Protein AF-A0A7Y3L7A8-F1 (afdb_monomer_lite)

pLDDT: mean 84.78, std 11.16, range [42.91, 94.44]

Secondary structure (DSSP, 8-state):
-----S-TTSBPTT-TT-B--SGGGS-S--SS-HHHHHHHHHHHHHHTSPPP----

Sequence (56 aa):
MGGPGPLPDARVFGQEGLWIVDGSIVPGNLGANPSLTITALAEHAMSLIPAKETKR

Radius of gyration: 13.31 Å; chains: 1; bounding box: 23×39×38 Å

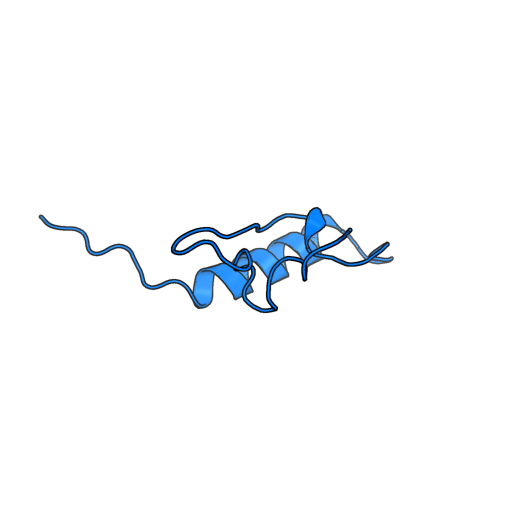Foldseek 3Di:
DDDDQQDQLQHGPPDPPDGDQALVRDDDDPVPDRVVVSVVSNVSSVVPDDDDDDPD

Structure (mmCIF, N/CA/C/O backbone):
data_AF-A0A7Y3L7A8-F1
#
_entry.id   AF-A0A7Y3L7A8-F1
#
loop_
_atom_site.group_PDB
_atom_site.id
_atom_site.type_symbol
_atom_site.label_atom_id
_atom_site.label_alt_id
_atom_site.label_comp_id
_atom_site.label_asym_id
_atom_site.label_entity_id
_atom_site.label_seq_id
_atom_site.pdbx_PDB_ins_code
_atom_site.Cartn_x
_atom_site.Cartn_y
_atom_site.Cartn_z
_atom_site.occupancy
_atom_site.B_iso_or_equiv
_atom_site.auth_seq_id
_atom_site.auth_comp_id
_atom_site.auth_asym_id
_atom_site.auth_atom_id
_atom_site.pdbx_PDB_model_num
ATOM 1 N N . MET A 1 1 ? -4.811 -22.978 -1.929 1.00 42.91 1 MET A N 1
ATOM 2 C CA . MET A 1 1 ? -5.263 -22.306 -0.692 1.00 42.91 1 MET A CA 1
ATOM 3 C C . MET A 1 1 ? -4.706 -20.887 -0.712 1.00 42.91 1 MET A C 1
ATOM 5 O O . MET A 1 1 ? -3.595 -20.684 -0.253 1.00 42.91 1 MET A O 1
ATOM 9 N N . GLY A 1 2 ? -5.397 -19.937 -1.341 1.00 50.06 2 GLY A N 1
ATOM 10 C CA . GLY A 1 2 ? -4.953 -18.543 -1.424 1.00 50.06 2 GLY A CA 1
ATOM 11 C C . GLY A 1 2 ? -6.183 -17.655 -1.368 1.00 50.06 2 GLY A C 1
ATOM 12 O O . GLY A 1 2 ? -6.987 -17.685 -2.295 1.00 50.06 2 GLY A O 1
ATOM 13 N N . GLY A 1 3 ? -6.378 -16.968 -0.243 1.00 59.06 3 GLY A N 1
ATOM 14 C CA . GLY A 1 3 ? -7.406 -15.935 -0.146 1.00 59.06 3 GLY A CA 1
ATOM 15 C C . GLY A 1 3 ? -7.104 -14.796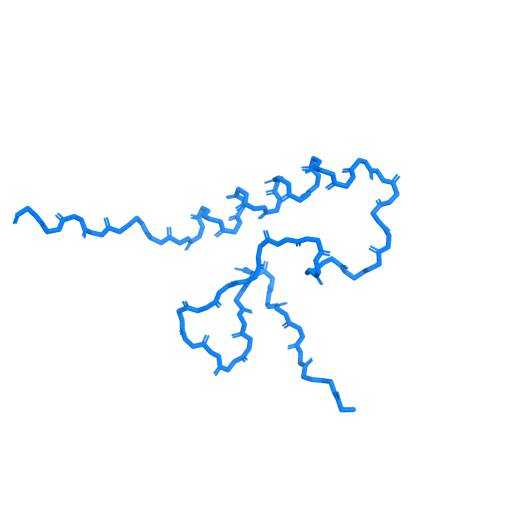 -1.124 1.00 59.06 3 GLY A C 1
ATOM 16 O O . GLY A 1 3 ? -5.965 -14.695 -1.594 1.00 59.06 3 GLY A O 1
ATOM 17 N N . PRO A 1 4 ? -8.095 -13.949 -1.452 1.00 68.75 4 PRO A N 1
ATOM 18 C CA . PRO A 1 4 ? -7.820 -12.752 -2.231 1.00 68.75 4 PRO A CA 1
ATOM 19 C C . PRO A 1 4 ? -6.758 -11.950 -1.470 1.00 68.75 4 PRO A C 1
ATOM 21 O O . PRO A 1 4 ? -6.861 -11.782 -0.253 1.00 68.75 4 PRO A O 1
ATOM 24 N N . GLY A 1 5 ? -5.693 -11.555 -2.168 1.00 67.25 5 GLY A N 1
ATOM 25 C CA . GLY A 1 5 ? -4.650 -10.702 -1.609 1.00 67.25 5 GLY A CA 1
ATOM 26 C C . GLY A 1 5 ? -5.213 -9.359 -1.124 1.00 67.25 5 GLY A C 1
ATOM 27 O O . GLY A 1 5 ? -6.431 -9.157 -1.100 1.00 67.25 5 GLY A O 1
ATOM 28 N N . PRO A 1 6 ? -4.343 -8.423 -0.726 1.00 73.81 6 PRO A N 1
ATOM 29 C CA . PRO A 1 6 ? -4.789 -7.092 -0.346 1.00 73.81 6 PRO A CA 1
ATOM 30 C C . PRO A 1 6 ? -5.678 -6.476 -1.436 1.00 73.81 6 PRO A C 1
ATOM 32 O O . PRO A 1 6 ? -5.444 -6.643 -2.635 1.00 73.81 6 PRO A O 1
ATOM 35 N N . LEU A 1 7 ? -6.745 -5.814 -0.995 1.00 77.88 7 LEU A N 1
ATOM 36 C CA . LEU A 1 7 ? -7.706 -5.132 -1.851 1.00 77.88 7 LEU A CA 1
ATOM 37 C C . LEU A 1 7 ? -7.032 -3.950 -2.578 1.00 77.88 7 LEU A C 1
ATOM 39 O O . LEU A 1 7 ? -5.951 -3.522 -2.170 1.00 77.88 7 LEU A O 1
ATOM 43 N N . PRO A 1 8 ? -7.647 -3.388 -3.639 1.00 72.75 8 PRO A N 1
ATOM 44 C CA . PRO A 1 8 ? -7.073 -2.265 -4.391 1.00 72.75 8 PRO A CA 1
ATOM 45 C C . PRO A 1 8 ? -6.699 -1.036 -3.542 1.00 72.75 8 PRO A C 1
ATOM 47 O O . PRO A 1 8 ? -5.852 -0.250 -3.951 1.00 72.75 8 PRO A O 1
ATOM 50 N N . ASP A 1 9 ? -7.298 -0.883 -2.359 1.00 85.56 9 ASP A N 1
ATOM 51 C CA . ASP A 1 9 ? -7.005 0.153 -1.362 1.00 85.56 9 ASP A CA 1
ATOM 52 C C . ASP A 1 9 ? -6.005 -0.306 -0.280 1.00 85.56 9 ASP A C 1
ATOM 54 O O . ASP A 1 9 ? -5.952 0.264 0.810 1.00 85.56 9 ASP A O 1
ATOM 58 N N . ALA A 1 10 ? -5.229 -1.354 -0.565 1.00 91.94 10 ALA A N 1
ATOM 59 C CA . ALA A 1 10 ? -4.255 -1.991 0.318 1.00 91.94 10 ALA A CA 1
ATOM 60 C C . ALA A 1 10 ? -4.827 -2.679 1.576 1.00 91.94 10 ALA A C 1
ATOM 62 O O . ALA A 1 10 ? -4.050 -3.136 2.419 1.00 91.94 10 ALA A O 1
ATOM 63 N N . ARG A 1 11 ? -6.156 -2.802 1.730 1.00 92.62 11 ARG A N 1
ATOM 64 C CA . ARG A 1 11 ? -6.766 -3.480 2.890 1.00 92.62 11 ARG A CA 1
ATOM 65 C C . ARG A 1 11 ? -6.567 -4.985 2.857 1.00 92.62 11 ARG A C 1
ATOM 67 O O . ARG A 1 11 ? -6.745 -5.626 1.824 1.00 92.62 11 ARG A O 1
ATOM 74 N N . VAL A 1 12 ? -6.307 -5.574 4.019 1.00 92.44 12 VAL A N 1
ATOM 75 C CA . VAL A 1 12 ? -6.264 -7.032 4.165 1.00 92.44 12 VAL A CA 1
ATOM 76 C C . VAL A 1 12 ? -7.683 -7.597 4.198 1.00 92.44 12 VAL A C 1
ATOM 78 O O . VAL A 1 12 ? -8.519 -7.195 5.006 1.00 92.44 12 VAL A O 1
ATOM 81 N N . PHE A 1 13 ? -7.960 -8.568 3.326 1.00 90.19 13 PHE A N 1
ATOM 82 C CA . PHE A 1 13 ? -9.254 -9.240 3.300 1.00 90.19 13 PHE A CA 1
ATOM 83 C C . PHE A 1 13 ? -9.558 -9.921 4.645 1.00 90.19 13 PHE A C 1
ATOM 85 O O . PHE A 1 13 ? -8.756 -10.699 5.161 1.00 90.19 13 PHE A O 1
ATOM 92 N N . GLY A 1 14 ? -10.738 -9.640 5.206 1.00 92.38 14 GLY A N 1
ATOM 93 C CA . GLY A 1 14 ? -11.192 -10.229 6.469 1.00 92.38 14 GLY A CA 1
ATOM 94 C C . GLY A 1 14 ? -10.527 -9.668 7.732 1.00 92.38 14 GLY A C 1
ATOM 95 O O . GLY A 1 14 ? -10.743 -10.227 8.803 1.00 92.38 14 GLY A O 1
ATOM 96 N N . GLN A 1 15 ? -9.738 -8.591 7.632 1.00 92.44 15 GLN A N 1
ATOM 97 C CA . GLN A 1 15 ? -9.139 -7.904 8.781 1.00 92.44 15 GLN A CA 1
ATOM 98 C C . GLN A 1 15 ? -9.533 -6.426 8.781 1.00 92.44 15 GLN A C 1
ATOM 100 O O . GLN A 1 15 ? -9.227 -5.680 7.851 1.00 92.44 15 GLN A O 1
ATOM 105 N N . GLU A 1 16 ? -10.217 -5.992 9.836 1.00 91.12 16 GLU A N 1
ATOM 106 C CA . GLU A 1 16 ? -10.571 -4.587 10.011 1.00 91.12 16 GLU A CA 1
ATOM 107 C C . GLU A 1 16 ? -9.368 -3.800 10.542 1.00 91.12 16 GLU A C 1
ATOM 109 O O . GLU A 1 16 ? -8.681 -4.236 11.463 1.00 91.12 16 GLU A O 1
ATOM 114 N N . GLY A 1 17 ? -9.104 -2.629 9.960 1.00 90.56 17 GLY A N 1
ATOM 115 C CA . GLY A 1 17 ? -8.028 -1.757 10.428 1.00 90.56 17 GLY A CA 1
ATOM 116 C C . GLY A 1 17 ? -6.610 -2.228 10.074 1.00 90.56 17 GLY A C 1
ATOM 117 O O . GLY A 1 17 ? -5.657 -1.746 10.687 1.00 90.56 17 GLY A O 1
ATOM 118 N N . LEU A 1 18 ? -6.451 -3.141 9.107 1.00 92.38 18 LEU A N 1
ATOM 119 C CA . LEU A 1 18 ? -5.148 -3.643 8.662 1.00 92.38 18 LEU A CA 1
ATOM 120 C C . LEU A 1 18 ? -4.924 -3.420 7.160 1.00 92.38 18 LEU A C 1
ATOM 122 O O . LEU A 1 18 ? -5.757 -3.786 6.329 1.00 92.38 18 LEU A O 1
ATOM 126 N N . TRP A 1 19 ? -3.751 -2.881 6.825 1.00 93.31 19 TRP A N 1
ATOM 127 C CA . TRP A 1 19 ? -3.304 -2.613 5.458 1.00 93.31 19 TRP A CA 1
ATOM 128 C C . TRP A 1 19 ? -1.889 -3.148 5.230 1.00 93.31 19 TRP A C 1
ATOM 130 O O . TRP A 1 19 ? -1.084 -3.180 6.161 1.00 93.31 19 TRP A O 1
ATOM 140 N N . ILE A 1 20 ? -1.575 -3.522 3.990 1.00 93.69 20 ILE A N 1
ATOM 141 C CA . ILE A 1 20 ? -0.218 -3.881 3.548 1.00 93.69 20 ILE A CA 1
ATOM 142 C C . ILE A 1 20 ? 0.187 -2.900 2.456 1.00 93.69 20 ILE A C 1
ATOM 144 O O . ILE A 1 20 ? -0.476 -2.825 1.431 1.00 93.69 20 ILE A O 1
ATOM 148 N N . VAL A 1 21 ? 1.258 -2.137 2.666 1.00 93.50 21 VAL A N 1
ATOM 149 C CA . VAL A 1 21 ? 1.643 -1.035 1.770 1.00 93.50 21 VAL A CA 1
ATOM 150 C C . VAL A 1 21 ? 3.117 -1.143 1.390 1.00 93.50 21 VAL A C 1
ATOM 152 O O . VAL A 1 21 ? 3.939 -0.282 1.691 1.00 93.50 21 VAL A O 1
ATOM 155 N N . ASP A 1 22 ? 3.460 -2.266 0.770 1.00 90.94 22 ASP A N 1
ATOM 156 C CA . ASP A 1 22 ? 4.808 -2.595 0.317 1.00 90.94 22 ASP A CA 1
ATOM 157 C C . ASP A 1 22 ? 4.770 -3.311 -1.047 1.00 90.94 22 ASP A C 1
ATOM 159 O O . ASP A 1 22 ? 3.725 -3.408 -1.690 1.00 90.94 22 ASP A O 1
ATOM 163 N N . GLY A 1 23 ? 5.914 -3.820 -1.510 1.00 89.25 23 GLY A N 1
ATOM 164 C CA . GLY A 1 23 ? 6.010 -4.509 -2.800 1.00 89.25 23 GLY A CA 1
ATOM 165 C C . GLY A 1 23 ? 5.208 -5.814 -2.911 1.00 89.25 23 GLY A C 1
ATOM 166 O O . GLY A 1 23 ? 4.995 -6.278 -4.027 1.00 89.25 23 GLY A O 1
ATOM 167 N N . SER A 1 24 ? 4.739 -6.405 -1.807 1.00 89.12 24 SER A N 1
ATOM 168 C CA . SER A 1 24 ? 3.986 -7.669 -1.829 1.00 89.12 24 SER A CA 1
ATOM 169 C C . SER A 1 24 ? 2.588 -7.538 -2.440 1.00 89.12 24 SER A C 1
ATOM 171 O O . SER A 1 24 ? 2.016 -8.538 -2.874 1.00 89.12 24 SER A O 1
ATOM 173 N N . ILE A 1 25 ? 2.046 -6.317 -2.511 1.00 88.94 25 ILE A N 1
ATOM 174 C CA . ILE A 1 25 ? 0.715 -6.054 -3.080 1.00 88.94 25 ILE A CA 1
ATOM 175 C C . ILE A 1 25 ? 0.713 -6.049 -4.607 1.00 88.94 25 ILE A C 1
ATOM 177 O O . ILE A 1 25 ? -0.345 -6.101 -5.230 1.00 88.94 25 ILE A O 1
ATOM 181 N N . VAL A 1 26 ? 1.892 -5.955 -5.219 1.00 86.38 26 VAL A N 1
ATOM 182 C CA . VAL A 1 26 ? 2.035 -5.906 -6.667 1.00 86.38 26 VAL A CA 1
ATOM 183 C C . VAL A 1 26 ? 2.167 -7.334 -7.204 1.00 86.38 26 VAL A C 1
ATOM 185 O O . VAL A 1 26 ? 3.145 -8.019 -6.894 1.00 86.38 26 VAL A O 1
ATOM 188 N N . PRO A 1 27 ? 1.232 -7.804 -8.050 1.00 81.12 27 PRO A N 1
ATOM 189 C CA . PRO A 1 27 ? 1.340 -9.123 -8.651 1.00 81.12 27 PRO A CA 1
ATOM 190 C C . PRO A 1 27 ? 2.389 -9.113 -9.773 1.00 81.12 27 PRO A C 1
ATOM 192 O O . PRO A 1 27 ? 2.099 -8.787 -10.922 1.00 81.12 27 PRO A O 1
ATOM 195 N N . GLY A 1 28 ? 3.615 -9.512 -9.435 1.00 84.06 28 GLY A N 1
ATOM 196 C CA . GLY A 1 28 ? 4.703 -9.730 -10.391 1.00 84.06 28 GLY A CA 1
ATOM 197 C C . GLY A 1 28 ? 5.710 -8.583 -10.489 1.00 84.06 28 GLY A C 1
ATOM 198 O O . GLY A 1 28 ? 5.698 -7.629 -9.714 1.00 84.06 28 GLY A O 1
ATOM 199 N N . ASN A 1 29 ? 6.635 -8.709 -11.442 1.00 80.44 29 ASN A N 1
ATOM 200 C CA . ASN A 1 29 ? 7.714 -7.741 -11.612 1.00 80.44 29 ASN A CA 1
ATOM 201 C C . ASN A 1 29 ? 7.212 -6.440 -12.246 1.00 80.44 29 ASN A C 1
ATOM 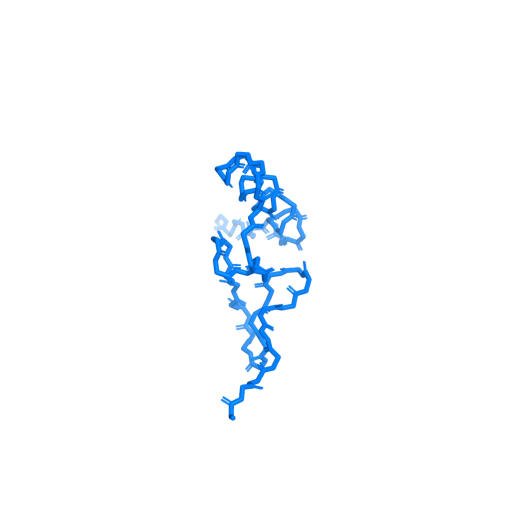203 O O . ASN A 1 29 ? 6.597 -6.450 -13.308 1.00 80.44 29 ASN A O 1
ATOM 207 N N . LEU A 1 30 ? 7.580 -5.317 -11.632 1.00 77.81 30 LEU A N 1
ATOM 208 C CA . LEU A 1 30 ? 7.161 -3.977 -12.047 1.00 77.81 30 LEU A CA 1
ATOM 209 C C . LEU A 1 30 ? 7.819 -3.469 -13.334 1.00 77.81 30 LEU A C 1
ATOM 211 O O . LEU A 1 30 ? 7.285 -2.556 -13.956 1.00 77.81 30 LEU A O 1
ATOM 215 N N . GLY A 1 31 ? 8.963 -4.034 -13.738 1.00 76.62 31 GLY A N 1
ATOM 216 C CA . GLY A 1 31 ? 9.741 -3.624 -14.918 1.00 76.62 31 GLY A CA 1
ATOM 217 C C . GLY A 1 31 ? 10.387 -2.233 -14.798 1.00 76.62 31 GLY A C 1
ATOM 218 O O . GLY A 1 31 ? 11.587 -2.092 -15.016 1.00 76.62 31 GLY A O 1
ATOM 219 N N . ALA A 1 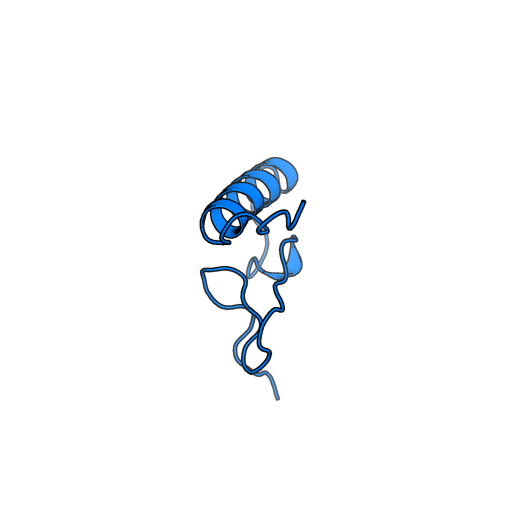32 ? 9.608 -1.219 -14.420 1.00 73.50 32 ALA A N 1
ATOM 220 C CA . ALA A 1 32 ? 10.034 0.118 -14.022 1.00 73.50 32 ALA A CA 1
ATOM 221 C C . ALA A 1 32 ? 10.589 0.140 -12.583 1.00 73.50 32 ALA A C 1
ATOM 223 O O . ALA A 1 32 ? 10.564 -0.873 -11.885 1.00 73.50 32 ALA A O 1
ATOM 224 N N . ASN A 1 33 ? 11.085 1.303 -12.133 1.00 86.38 33 ASN A N 1
ATOM 225 C CA . ASN A 1 33 ? 11.675 1.480 -10.801 1.00 86.38 33 ASN A CA 1
ATOM 226 C C . ASN A 1 33 ? 10.704 1.011 -9.690 1.00 86.38 33 ASN A C 1
ATOM 228 O O . ASN A 1 33 ? 9.696 1.692 -9.445 1.00 86.38 33 ASN A O 1
ATOM 232 N N . PRO A 1 34 ? 11.008 -0.104 -8.991 1.00 87.19 34 PRO A N 1
ATOM 233 C CA . PRO A 1 34 ? 10.126 -0.646 -7.965 1.00 87.19 34 PRO A CA 1
ATOM 234 C C . PRO A 1 34 ? 9.861 0.357 -6.847 1.00 87.19 34 PRO A C 1
ATOM 236 O O . PRO A 1 34 ? 8.724 0.499 -6.410 1.00 87.19 34 PRO A O 1
ATOM 239 N N . SER A 1 35 ? 10.885 1.112 -6.443 1.00 92.31 35 SER A N 1
ATOM 240 C CA . SER A 1 35 ? 10.786 2.066 -5.341 1.00 92.31 35 SER A CA 1
ATOM 241 C C . SER A 1 35 ? 9.763 3.158 -5.630 1.00 92.31 35 SER A C 1
ATOM 243 O O . SER A 1 35 ? 8.887 3.392 -4.809 1.00 92.31 35 SER A O 1
ATOM 245 N N . LEU A 1 36 ? 9.818 3.783 -6.812 1.00 92.50 36 LEU A N 1
ATOM 246 C CA . LEU A 1 36 ? 8.900 4.875 -7.154 1.00 92.50 36 LEU A CA 1
ATOM 247 C C . LEU A 1 36 ? 7.454 4.386 -7.277 1.00 92.50 36 LEU A C 1
ATOM 249 O O . LEU A 1 36 ? 6.528 5.079 -6.865 1.00 92.50 36 LEU A O 1
ATOM 253 N N . THR A 1 37 ? 7.266 3.178 -7.809 1.00 90.12 37 THR A N 1
ATOM 254 C CA . THR A 1 37 ? 5.930 2.586 -7.921 1.00 90.12 37 THR A CA 1
ATOM 255 C C . THR A 1 37 ? 5.357 2.269 -6.543 1.00 90.12 37 THR A C 1
ATOM 257 O O . THR A 1 37 ? 4.208 2.604 -6.272 1.00 90.12 37 THR A O 1
ATOM 260 N N . ILE A 1 38 ? 6.161 1.684 -5.648 1.00 92.00 38 ILE A N 1
ATOM 261 C CA . ILE A 1 38 ? 5.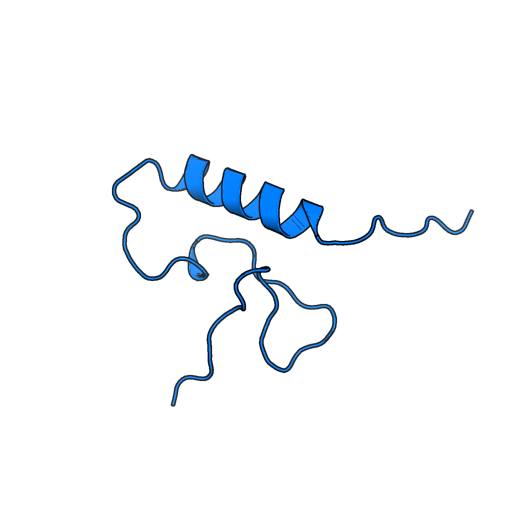751 1.411 -4.265 1.00 92.00 38 ILE A CA 1
ATOM 262 C C . ILE A 1 38 ? 5.443 2.723 -3.537 1.00 92.00 38 ILE A C 1
ATOM 264 O O . ILE A 1 38 ? 4.430 2.796 -2.852 1.00 92.00 38 ILE A O 1
ATOM 268 N N . THR A 1 39 ? 6.249 3.774 -3.722 1.00 94.19 39 THR A N 1
ATOM 269 C CA . THR A 1 39 ? 5.975 5.101 -3.149 1.00 94.19 39 THR A CA 1
ATOM 270 C C .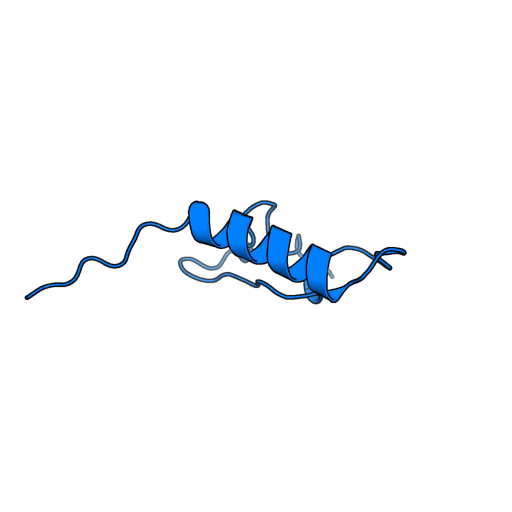 THR A 1 39 ? 4.638 5.658 -3.631 1.00 94.19 39 THR A C 1
ATOM 272 O O . THR A 1 39 ? 3.814 6.026 -2.801 1.00 94.19 39 THR A O 1
ATOM 275 N N . ALA A 1 40 ? 4.378 5.659 -4.940 1.00 92.56 40 ALA A N 1
ATOM 276 C CA . ALA A 1 40 ? 3.121 6.171 -5.487 1.00 92.56 40 ALA A CA 1
ATOM 277 C C . ALA A 1 40 ? 1.900 5.373 -4.993 1.00 92.56 40 ALA A C 1
ATOM 279 O O . ALA A 1 40 ? 0.874 5.954 -4.639 1.00 92.56 40 ALA A O 1
ATOM 280 N N . LEU A 1 41 ? 2.015 4.041 -4.921 1.00 91.88 41 LEU A N 1
ATOM 281 C CA . LEU A 1 41 ? 0.972 3.180 -4.357 1.00 91.88 41 LEU A CA 1
ATOM 282 C C . LEU A 1 41 ? 0.757 3.457 -2.867 1.00 91.88 41 LEU A C 1
ATOM 284 O O . LEU A 1 41 ? -0.385 3.488 -2.410 1.00 91.88 41 LEU A O 1
ATOM 288 N N . ALA A 1 42 ? 1.834 3.698 -2.118 1.00 92.94 42 ALA A N 1
ATOM 289 C CA . ALA A 1 42 ? 1.753 4.002 -0.700 1.00 92.94 42 ALA A CA 1
ATOM 290 C C . ALA A 1 42 ? 1.074 5.342 -0.425 1.00 92.94 42 ALA A C 1
ATOM 292 O O . ALA A 1 42 ? 0.179 5.414 0.416 1.00 92.94 42 ALA A O 1
ATOM 293 N N . GLU A 1 43 ? 1.445 6.384 -1.165 1.00 94.44 43 GLU A N 1
ATOM 294 C CA . GLU A 1 43 ? 0.796 7.695 -1.091 1.00 94.44 43 GLU A CA 1
ATOM 295 C C . GLU A 1 43 ? -0.689 7.595 -1.448 1.00 94.44 43 GLU A C 1
ATOM 297 O O . GLU A 1 43 ? -1.537 8.134 -0.732 1.00 94.44 43 GLU A O 1
ATOM 302 N N . HIS A 1 44 ? -1.019 6.843 -2.502 1.00 92.31 44 HIS A N 1
ATOM 303 C CA . HIS A 1 44 ? -2.405 6.616 -2.891 1.00 92.31 44 HIS A CA 1
ATOM 304 C C . HIS A 1 44 ? -3.199 5.908 -1.787 1.00 92.31 44 HIS A C 1
ATOM 306 O O . HIS A 1 44 ? -4.241 6.417 -1.377 1.00 92.31 44 HIS A O 1
ATOM 312 N N . ALA A 1 45 ? -2.701 4.790 -1.250 1.00 92.69 45 ALA A N 1
ATOM 313 C CA . ALA A 1 45 ? -3.381 4.042 -0.194 1.00 92.69 45 ALA A CA 1
ATOM 314 C C . ALA A 1 45 ? -3.584 4.886 1.077 1.00 92.69 45 ALA A C 1
ATOM 316 O O . ALA A 1 45 ? -4.676 4.908 1.641 1.00 92.69 45 ALA A O 1
ATOM 317 N N . MET A 1 46 ? -2.562 5.637 1.499 1.00 92.31 46 MET A N 1
ATOM 318 C CA . MET A 1 46 ? -2.646 6.501 2.682 1.00 92.31 46 MET A CA 1
ATOM 319 C C . MET A 1 46 ? -3.624 7.664 2.494 1.00 92.31 46 MET A C 1
ATOM 321 O O . MET A 1 46 ? -4.268 8.066 3.459 1.00 92.31 46 MET A O 1
ATOM 325 N N . SER A 1 47 ? -3.800 8.168 1.267 1.00 92.81 47 SER A N 1
ATOM 326 C CA . SER A 1 47 ? -4.784 9.226 0.977 1.00 92.81 47 SER A CA 1
ATOM 327 C C . SER A 1 47 ? -6.237 8.797 1.224 1.00 92.81 47 SER A C 1
ATOM 329 O O . SER A 1 47 ? -7.108 9.645 1.413 1.00 92.81 47 SER A O 1
ATOM 331 N N . LEU A 1 48 ? -6.496 7.485 1.259 1.00 91.06 48 LEU A N 1
ATOM 332 C CA . LEU A 1 48 ? -7.809 6.897 1.534 1.00 91.06 48 LEU A CA 1
ATOM 333 C C . LEU A 1 48 ? -8.052 6.653 3.033 1.00 91.06 48 LEU A C 1
ATOM 335 O O . LEU A 1 48 ? -9.176 6.330 3.424 1.00 91.06 48 LEU A O 1
ATOM 339 N N . ILE A 1 49 ? -7.023 6.783 3.878 1.00 89.62 49 ILE A N 1
ATOM 340 C CA . ILE A 1 49 ? -7.125 6.577 5.325 1.00 89.62 49 ILE A CA 1
ATOM 341 C C . ILE A 1 49 ? -7.428 7.925 5.996 1.00 89.62 49 ILE A C 1
ATOM 343 O O . ILE A 1 49 ? -6.652 8.872 5.847 1.00 89.62 49 ILE A O 1
ATOM 347 N N . PRO A 1 50 ? -8.528 8.041 6.767 1.00 89.31 50 PRO A N 1
ATOM 348 C CA . PRO A 1 50 ? -8.817 9.256 7.517 1.00 89.31 50 PRO A CA 1
ATOM 349 C C . PRO A 1 50 ? -7.676 9.612 8.468 1.00 89.31 50 PRO A C 1
ATOM 351 O O . PRO A 1 50 ? -7.104 8.743 9.132 1.00 89.31 50 PRO A O 1
ATOM 354 N N . ALA A 1 51 ? -7.374 10.906 8.575 1.00 87.88 51 ALA A N 1
ATOM 355 C CA . ALA A 1 51 ? -6.403 11.380 9.546 1.00 87.88 51 ALA A CA 1
ATOM 356 C C . ALA A 1 51 ? -6.824 10.950 10.956 1.00 87.88 51 ALA A C 1
ATOM 358 O O . ALA A 1 51 ? -7.992 11.055 11.337 1.00 87.88 51 ALA A O 1
ATOM 359 N N . LYS A 1 52 ? -5.856 10.477 11.743 1.00 85.88 52 LYS A N 1
ATOM 360 C CA . LYS A 1 52 ? -6.101 10.122 13.137 1.00 85.88 52 LYS A CA 1
ATOM 361 C C . LYS A 1 52 ? -6.638 11.346 13.875 1.00 85.88 52 LYS A C 1
ATOM 363 O O . LYS A 1 52 ? -5.948 12.364 13.968 1.00 85.88 52 LYS A O 1
ATOM 368 N N . GLU A 1 53 ? -7.826 11.220 14.458 1.00 84.69 53 GLU A N 1
ATOM 369 C CA . GLU A 1 53 ? -8.331 12.251 15.353 1.00 84.69 53 GLU A CA 1
ATOM 370 C C . GLU A 1 53 ? -7.394 12.375 16.554 1.00 84.69 53 GLU A C 1
ATOM 372 O O . GLU A 1 53 ? -7.204 11.448 17.349 1.00 84.69 53 GLU A O 1
ATOM 377 N N . THR A 1 54 ? -6.760 13.537 16.669 1.00 82.38 54 THR A N 1
ATOM 378 C CA . THR A 1 54 ? -5.975 13.871 17.850 1.00 82.38 54 THR A CA 1
ATOM 379 C C . THR A 1 54 ? -6.955 14.317 18.924 1.00 82.38 54 THR A C 1
ATOM 381 O O . THR A 1 54 ? -7.390 15.467 18.924 1.00 82.38 54 THR A O 1
ATOM 384 N N . LYS A 1 55 ? -7.315 13.419 19.849 1.00 70.06 55 LYS A N 1
ATOM 385 C CA . LYS A 1 55 ? -7.896 13.854 21.125 1.00 70.06 55 LYS A CA 1
ATOM 386 C C . LYS A 1 55 ? -6.819 14.639 21.879 1.00 70.06 55 LYS A C 1
ATOM 388 O O . LYS A 1 55 ? -5.822 14.050 22.292 1.00 70.06 55 LYS A O 1
ATOM 393 N N . ARG A 1 56 ? -6.996 15.962 21.951 1.00 67.44 56 ARG A N 1
ATOM 394 C CA . ARG A 1 56 ? -6.263 16.839 22.874 1.00 67.44 56 ARG A CA 1
ATOM 395 C C . ARG A 1 56 ? -6.694 16.590 24.311 1.00 67.44 56 ARG A C 1
ATOM 397 O O . ARG A 1 56 ? -7.874 16.225 24.507 1.00 67.44 56 ARG A O 1
#